Protein AF-B4FDX2-F1 (afdb_monomer)

Secondary structure (DSSP, 8-state):
-HHHHHHHHHT-S-EEEEEE---STTHHHHHHHHSPTTSEEEEESTT--HHHHHHHHTTSEEEEGGGGGGGTSTT-HHHHHHHHHTTT------HHHHHHHHHHHHHHSSSEEEE--

pLDDT: mean 84.73, std 12.05, range [51.97, 96.12]

Radius of gyration: 15.06 Å; Cα contacts (8 Å, |Δi|>4): 166; chains: 1; bounding box: 32×25×43 Å

Organism: Zea mays (NCBI:txid4577)

Sequence (117 aa):
MHIVDDILSRMQPDFDSVHIDAKGEDLRQRVEEVLGGGRQVYVAGVGVNRALLESLKEKCIVHYLDEFEDLWGTDSKWFLEMKRLNGGVPVEFDGYMRDVVDREVFLKGKKKVEVLR

Solvent-accessible surface area (backbone atoms only — not comparable to full-atom values): 6701 Å² total; per-residue (Å²): 110,73,57,50,59,52,52,46,62,73,56,44,99,68,27,29,16,32,39,41,71,57,94,60,80,75,54,55,62,60,49,57,75,71,50,64,72,75,37,35,33,40,49,22,60,75,78,77,50,66,73,57,53,55,59,46,49,76,45,26,49,70,43,44,73,76,83,48,36,75,49,51,33,90,86,10,72,50,28,52,49,46,11,57,75,49,80,66,45,80,60,80,79,42,73,66,56,47,52,52,48,32,52,54,52,33,72,69,22,76,51,70,44,77,45,73,121

Mean predicted aligned error: 5.56 Å

Foldseek 3Di:
DVLLVVVCVVQDLAAAEEEDPDDDDVVQVQCPVQDAFAGEYEYFYPDPD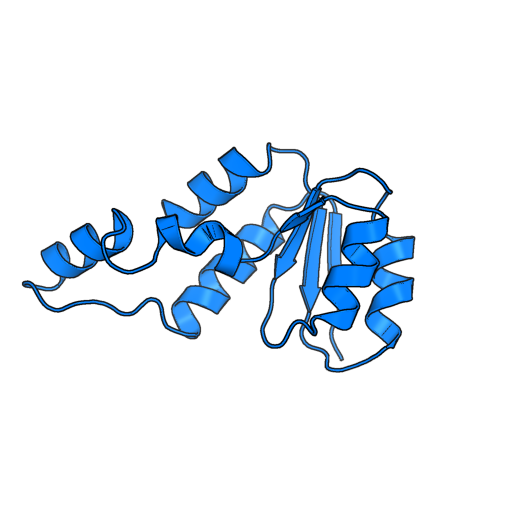PVSVVSVVVGYNYHYDVVSCLCAPPPRPNQVVVCVVVVNDTDHCDPVVRNVSRVSNQVSHPHHHYDDD

InterPro domains:
  IPR055503 Domain of unknown function DUF7075 [PF23272] (1-116)

Nearest PDB structures (foldseek):
  5mms-assembly4_E  TM=4.154E-01  e=2.444E+00  Homo sapiens
  4ofx-assembly1_A-2  TM=2.772E-01  e=1.994E+00  Coxiella burnetii RSA 493
  1p74-assembly1_B  TM=2.891E-01  e=4.206E+00  Haemophilus influenzae

Structure (mmCIF, N/CA/C/O backbone):
data_AF-B4FDX2-F1
#
_entry.id   AF-B4FDX2-F1
#
loop_
_atom_site.group_PDB
_atom_site.id
_atom_site.type_symbol
_atom_site.label_atom_id
_atom_site.label_alt_id
_atom_site.label_comp_id
_atom_site.label_asym_id
_atom_site.label_entity_id
_atom_site.label_seq_id
_atom_site.pdbx_PDB_ins_code
_atom_site.Cartn_x
_atom_site.Cartn_y
_atom_site.Cartn_z
_atom_site.occupancy
_atom_site.B_iso_or_equiv
_atom_site.auth_seq_id
_atom_site.auth_comp_id
_atom_site.auth_asym_id
_atom_site.auth_atom_id
_atom_site.pdbx_PDB_model_num
ATOM 1 N N . MET A 1 1 ? 5.557 9.473 -6.132 1.00 59.31 1 MET A N 1
ATOM 2 C CA . MET A 1 1 ? 5.689 8.136 -6.749 1.00 59.31 1 MET A CA 1
ATOM 3 C C . MET A 1 1 ? 4.280 7.690 -7.105 1.00 59.31 1 MET A C 1
ATOM 5 O O . MET A 1 1 ? 3.480 7.611 -6.187 1.00 59.31 1 MET A O 1
ATOM 9 N N . HIS A 1 2 ? 3.947 7.478 -8.389 1.00 86.62 2 HIS A N 1
ATOM 10 C CA . HIS A 1 2 ? 2.544 7.274 -8.815 1.00 86.62 2 HIS A CA 1
ATOM 11 C C . HIS A 1 2 ? 1.826 6.154 -8.047 1.00 86.62 2 HIS A C 1
ATOM 13 O O . HIS A 1 2 ? 0.661 6.308 -7.713 1.00 86.62 2 HIS A O 1
ATOM 19 N N . ILE A 1 3 ? 2.551 5.094 -7.677 1.00 94.19 3 ILE A N 1
ATOM 20 C CA . ILE A 1 3 ? 1.999 3.956 -6.935 1.00 94.19 3 ILE A CA 1
ATOM 21 C C . ILE A 1 3 ? 1.383 4.388 -5.596 1.00 94.19 3 ILE A C 1
ATOM 23 O O . ILE A 1 3 ? 0.264 3.996 -5.295 1.00 94.19 3 ILE A O 1
ATOM 27 N N . VAL A 1 4 ? 2.073 5.216 -4.802 1.00 94.31 4 VAL A N 1
ATOM 28 C CA . VAL A 1 4 ? 1.563 5.642 -3.485 1.00 94.31 4 VAL A CA 1
ATOM 29 C C . VAL A 1 4 ? 0.299 6.470 -3.650 1.00 94.31 4 VAL A C 1
ATOM 31 O O . VAL A 1 4 ? -0.702 6.173 -3.012 1.00 94.31 4 VAL A O 1
ATOM 34 N N . ASP A 1 5 ? 0.309 7.464 -4.536 1.00 93.56 5 ASP A N 1
ATOM 35 C CA . ASP A 1 5 ? -0.862 8.316 -4.760 1.00 93.56 5 ASP A CA 1
ATOM 36 C C . ASP A 1 5 ? -2.068 7.500 -5.267 1.00 93.56 5 ASP A C 1
ATOM 38 O O . ASP A 1 5 ? -3.196 7.710 -4.812 1.00 93.56 5 ASP A O 1
ATOM 42 N N . ASP A 1 6 ? -1.828 6.513 -6.135 1.00 95.00 6 ASP A N 1
ATOM 43 C CA . ASP A 1 6 ? -2.857 5.605 -6.642 1.00 95.00 6 ASP A CA 1
ATOM 44 C C . ASP A 1 6 ? -3.414 4.694 -5.529 1.00 95.00 6 ASP A C 1
ATOM 46 O O . ASP A 1 6 ? -4.635 4.555 -5.418 1.00 95.00 6 ASP A O 1
ATOM 50 N N . ILE A 1 7 ? -2.566 4.146 -4.646 1.00 95.00 7 ILE A N 1
ATOM 51 C CA . ILE A 1 7 ? -2.991 3.390 -3.450 1.00 95.00 7 ILE A CA 1
ATOM 52 C C . ILE A 1 7 ? -3.874 4.264 -2.546 1.00 95.00 7 ILE A C 1
ATOM 54 O O . ILE A 1 7 ? -4.977 3.862 -2.166 1.00 95.00 7 ILE A O 1
ATOM 58 N N . LEU A 1 8 ? -3.432 5.488 -2.239 1.00 93.44 8 LEU A N 1
ATOM 59 C CA . LEU A 1 8 ? -4.178 6.426 -1.391 1.00 93.44 8 LEU A CA 1
ATOM 60 C C . LEU A 1 8 ? -5.536 6.794 -2.001 1.00 93.44 8 LEU A C 1
ATOM 62 O O . LEU A 1 8 ? -6.524 6.925 -1.278 1.00 93.44 8 LEU A O 1
ATOM 66 N N . SER A 1 9 ? -5.607 6.940 -3.327 1.00 93.12 9 SER A N 1
ATOM 67 C CA . SER A 1 9 ? -6.862 7.241 -4.022 1.00 93.12 9 SER A CA 1
ATOM 68 C C . SER A 1 9 ? -7.896 6.116 -3.882 1.00 93.12 9 SER A C 1
ATOM 70 O O . SER A 1 9 ? -9.089 6.395 -3.745 1.00 93.12 9 SER A O 1
ATOM 72 N N . ARG A 1 10 ? -7.444 4.853 -3.850 1.00 92.50 10 ARG A N 1
ATOM 73 C CA . ARG A 1 10 ? -8.303 3.663 -3.736 1.00 92.50 10 ARG A CA 1
ATOM 74 C C . ARG A 1 10 ? -8.826 3.444 -2.322 1.00 92.50 10 ARG A C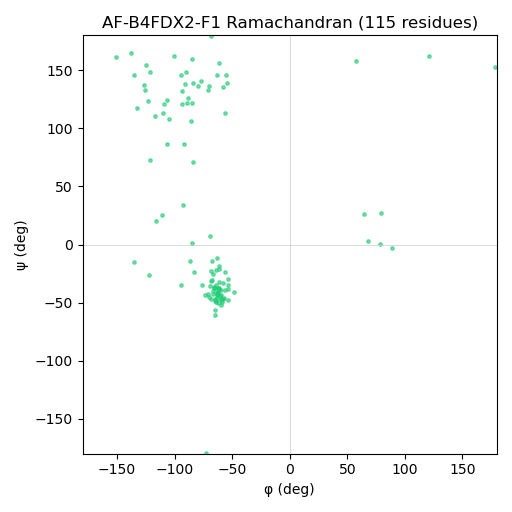 1
ATOM 76 O O . ARG A 1 10 ? -9.969 3.029 -2.171 1.00 92.50 10 A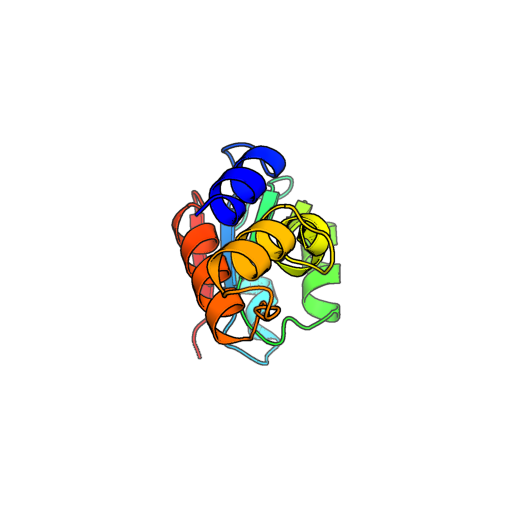RG A O 1
ATOM 83 N N . MET A 1 11 ? -8.028 3.770 -1.307 1.00 89.50 11 MET A N 1
ATOM 84 C CA . MET A 1 11 ? -8.426 3.639 0.100 1.00 89.50 11 MET A CA 1
ATOM 85 C C . MET A 1 11 ? -9.206 4.848 0.632 1.00 89.50 11 MET A C 1
ATOM 87 O O . MET A 1 11 ? -9.560 4.879 1.805 1.00 89.50 11 MET A O 1
ATOM 91 N N . GLN A 1 12 ? -9.480 5.865 -0.197 1.00 77.88 12 GLN A N 1
ATOM 92 C CA . GLN A 1 12 ? -10.013 7.164 0.239 1.00 77.88 12 GLN A CA 1
ATOM 93 C C . GLN A 1 12 ? -9.089 7.851 1.287 1.00 77.88 12 GLN A C 1
ATOM 95 O O . GLN A 1 12 ? -8.288 7.215 1.967 1.00 77.88 12 GLN A O 1
ATOM 100 N N . PRO A 1 13 ? -9.141 9.179 1.486 1.00 70.50 13 PRO A N 1
ATOM 101 C CA . PRO A 1 13 ? -8.203 9.866 2.391 1.00 70.50 13 PRO A CA 1
ATOM 102 C C . PRO A 1 13 ? -8.402 9.560 3.894 1.00 70.50 13 PRO A C 1
ATOM 104 O O . PRO A 1 13 ? -7.782 10.205 4.743 1.00 70.50 13 PRO A O 1
ATOM 107 N N . ASP A 1 14 ? -9.278 8.618 4.257 1.00 84.38 14 ASP A N 1
ATOM 108 C CA . ASP A 1 14 ? -9.592 8.258 5.641 1.00 84.38 14 ASP A CA 1
ATOM 109 C C . ASP A 1 14 ? -9.305 6.783 5.936 1.00 84.38 14 ASP A C 1
ATOM 111 O O . ASP A 1 14 ? -10.213 5.969 6.108 1.00 84.38 14 ASP A O 1
ATOM 115 N N . PHE A 1 15 ? -8.016 6.462 6.022 1.00 92.00 15 PHE A N 1
ATOM 116 C CA . PHE A 1 15 ? -7.529 5.161 6.461 1.00 92.00 15 PHE A CA 1
ATOM 117 C C . PHE A 1 15 ? -6.558 5.315 7.636 1.00 92.00 15 PHE A C 1
ATOM 119 O O . PHE A 1 15 ? -5.918 6.357 7.821 1.00 92.00 15 PHE A O 1
ATOM 126 N N . ASP A 1 16 ? -6.465 4.267 8.442 1.00 91.44 16 ASP A N 1
ATOM 127 C CA . ASP A 1 16 ? -5.422 4.096 9.447 1.00 91.44 16 ASP A CA 1
ATOM 128 C C . ASP A 1 16 ? -4.350 3.144 8.914 1.00 91.44 16 ASP A C 1
ATOM 130 O O . ASP A 1 16 ? -4.576 2.414 7.952 1.00 91.44 16 ASP A O 1
ATOM 134 N N . SER A 1 17 ? -3.170 3.139 9.517 1.00 91.00 17 SER A N 1
ATOM 135 C CA . SER A 1 17 ? -2.066 2.309 9.058 1.00 91.00 17 SER A CA 1
ATOM 136 C C . SER A 1 17 ? -1.350 1.601 10.200 1.00 91.00 17 SER A C 1
ATOM 138 O O . SER A 1 17 ? -1.205 2.118 11.313 1.00 91.00 17 SER A O 1
ATOM 140 N N . VAL A 1 18 ? -0.887 0.393 9.902 1.00 88.69 18 VAL A N 1
ATOM 141 C CA . VAL A 1 18 ? -0.102 -0.453 10.796 1.00 88.69 18 VAL A CA 1
ATOM 142 C C . VAL A 1 18 ? 1.177 -0.830 10.079 1.00 88.69 18 VAL A C 1
ATOM 144 O O . VAL A 1 18 ? 1.124 -1.239 8.927 1.00 88.69 18 VAL A O 1
ATOM 147 N N . HIS A 1 19 ? 2.311 -0.712 10.758 1.00 88.12 19 HIS A N 1
ATOM 148 C CA . HIS A 1 19 ? 3.574 -1.266 10.294 1.00 88.12 19 HIS A CA 1
ATOM 149 C C . HIS A 1 19 ? 3.950 -2.455 11.176 1.00 88.12 19 HIS A C 1
ATOM 151 O O . HIS A 1 19 ? 4.071 -2.309 12.398 1.00 88.12 19 HIS A O 1
ATOM 157 N N . ILE A 1 20 ? 4.106 -3.625 10.561 1.00 79.50 20 ILE A N 1
ATOM 158 C CA . ILE A 1 20 ? 4.382 -4.889 11.240 1.00 79.50 20 ILE A CA 1
ATOM 159 C C . ILE A 1 20 ? 5.808 -5.322 10.923 1.00 79.50 20 ILE A C 1
ATOM 161 O O . ILE A 1 20 ? 6.110 -5.706 9.799 1.00 79.50 20 ILE A O 1
ATOM 165 N N . ASP A 1 21 ? 6.656 -5.325 11.949 1.00 71.06 21 ASP A N 1
ATOM 166 C CA . ASP A 1 21 ? 8.023 -5.866 11.889 1.00 71.06 21 ASP A CA 1
ATOM 167 C C . ASP A 1 21 ? 8.195 -7.072 12.843 1.00 71.06 21 ASP A C 1
ATOM 169 O O . ASP A 1 21 ? 9.289 -7.437 13.274 1.00 71.06 21 ASP A O 1
ATOM 173 N N . ALA A 1 22 ? 7.084 -7.704 13.247 1.00 58.03 22 ALA A N 1
ATOM 174 C CA . ALA A 1 22 ? 7.075 -8.735 14.281 1.00 58.03 22 ALA A CA 1
ATOM 175 C C . ALA A 1 22 ? 6.403 -10.040 13.824 1.00 58.03 22 ALA A C 1
ATOM 177 O O . ALA A 1 22 ? 5.320 -10.053 13.246 1.00 58.03 22 ALA A O 1
ATOM 178 N N . LYS A 1 23 ? 7.022 -11.173 14.174 1.00 54.31 23 LYS A N 1
ATOM 179 C CA . LYS A 1 23 ? 6.417 -12.512 14.115 1.00 54.31 23 LYS A CA 1
ATOM 180 C C . LYS A 1 23 ? 5.773 -12.823 15.478 1.00 54.31 23 LYS A C 1
ATOM 182 O O . LYS A 1 23 ? 6.456 -13.407 16.314 1.00 54.31 23 LYS A O 1
ATOM 187 N N . GLY A 1 24 ? 4.524 -12.440 15.767 1.00 51.97 24 GLY A N 1
ATOM 188 C CA . GLY A 1 24 ? 3.936 -12.831 17.065 1.00 51.97 24 GLY A CA 1
ATOM 189 C C . GLY A 1 24 ? 2.523 -12.351 17.411 1.00 51.97 24 GLY A C 1
ATOM 190 O O . GLY A 1 24 ? 2.078 -11.305 16.960 1.00 51.97 24 GLY A O 1
ATOM 191 N N . GLU A 1 25 ? 1.838 -13.139 18.248 1.00 54.41 25 GLU A N 1
ATOM 192 C CA . GLU A 1 25 ? 0.436 -13.001 18.693 1.00 54.41 25 GLU A CA 1
ATOM 193 C C . GLU A 1 25 ? 0.062 -11.665 19.364 1.00 54.41 25 GLU A C 1
ATOM 195 O O . GLU A 1 25 ? -1.105 -11.276 19.281 1.00 54.41 25 GLU A O 1
ATOM 200 N N . ASP A 1 26 ? 1.023 -10.929 19.935 1.00 56.66 26 ASP A N 1
ATOM 201 C CA . ASP A 1 26 ? 0.811 -9.617 20.589 1.00 56.66 26 ASP A CA 1
ATOM 202 C C . ASP A 1 26 ? 0.309 -8.511 19.637 1.00 56.66 26 ASP A C 1
ATOM 204 O O . ASP A 1 26 ? -0.134 -7.443 20.066 1.00 56.66 26 ASP A O 1
ATOM 208 N N . LEU A 1 27 ? 0.344 -8.764 18.326 1.00 62.03 27 LEU A N 1
ATOM 209 C CA . LEU A 1 27 ? -0.121 -7.847 17.286 1.00 62.03 27 LEU A CA 1
ATOM 210 C C . LEU A 1 27 ? -1.633 -7.597 17.338 1.00 62.03 27 LEU A C 1
ATOM 212 O O . LEU A 1 27 ? -2.073 -6.482 17.066 1.00 62.03 27 LEU A O 1
ATOM 216 N N . ARG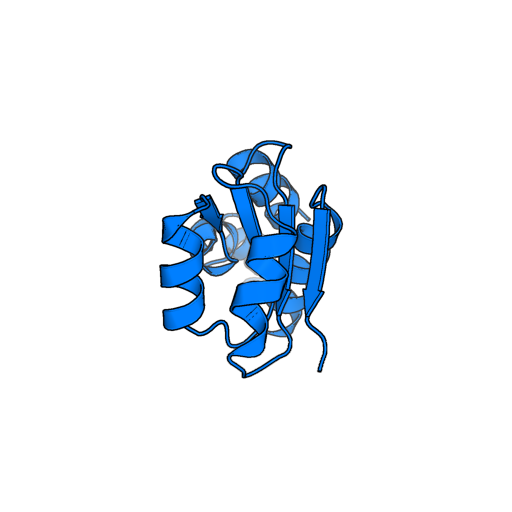 A 1 28 ? -2.437 -8.616 17.676 1.00 64.69 28 ARG A N 1
ATOM 217 C CA . ARG A 1 28 ? -3.904 -8.530 17.563 1.00 64.69 28 ARG A CA 1
ATOM 218 C C . ARG A 1 28 ? -4.491 -7.486 18.502 1.00 64.69 28 ARG A C 1
ATOM 220 O O . ARG A 1 28 ? -5.141 -6.556 18.041 1.00 64.69 28 ARG A O 1
ATOM 227 N N . GLN A 1 29 ? -4.219 -7.603 19.799 1.00 66.06 29 GLN A N 1
ATOM 228 C CA . GLN A 1 29 ? -4.827 -6.729 20.801 1.00 66.06 29 GLN A CA 1
ATOM 229 C C . GLN A 1 29 ? -4.441 -5.259 20.584 1.00 66.06 29 GLN A C 1
ATOM 231 O O . GLN A 1 29 ? -5.297 -4.380 20.619 1.00 66.06 29 GLN A O 1
ATOM 236 N N . ARG A 1 30 ? -3.169 -4.987 20.273 1.00 67.88 30 ARG A N 1
ATOM 237 C CA . ARG A 1 30 ? -2.671 -3.617 20.090 1.00 67.88 30 ARG A CA 1
ATOM 238 C C . ARG A 1 30 ? -3.226 -2.945 18.836 1.00 67.88 30 ARG A C 1
ATOM 240 O O . ARG A 1 30 ? -3.481 -1.744 18.845 1.00 67.88 30 ARG A O 1
ATOM 247 N N . VAL A 1 31 ? -3.421 -3.707 17.760 1.00 69.25 31 VAL A N 1
ATOM 248 C CA . VAL A 1 31 ? -4.059 -3.191 16.545 1.00 69.25 31 VAL A CA 1
ATOM 249 C C . VAL A 1 31 ? -5.554 -2.958 16.787 1.00 69.25 31 VAL A C 1
ATOM 251 O O . VAL A 1 31 ? -6.069 -1.906 16.419 1.00 69.25 31 VAL A O 1
ATOM 254 N N . GLU A 1 32 ? -6.238 -3.874 17.472 1.00 68.62 32 GLU A N 1
ATOM 255 C CA . GLU A 1 32 ? -7.664 -3.743 17.797 1.00 68.62 32 GLU A CA 1
ATOM 256 C C . GLU A 1 32 ? -7.984 -2.588 18.754 1.00 68.62 32 GLU A C 1
ATOM 258 O O . GLU A 1 32 ? -9.001 -1.920 18.588 1.00 68.62 32 GLU A O 1
ATOM 263 N N . GLU A 1 33 ? -7.132 -2.322 19.745 1.00 67.62 33 GLU A N 1
ATOM 264 C CA . GLU A 1 33 ? -7.328 -1.218 20.693 1.00 67.62 33 GLU A CA 1
ATOM 265 C C . GLU A 1 33 ? -7.177 0.158 20.028 1.00 67.62 33 GLU A C 1
ATOM 267 O O . GLU A 1 33 ? -7.817 1.132 20.434 1.00 67.62 33 GLU A O 1
ATOM 272 N N . VAL A 1 34 ? -6.329 0.261 18.999 1.00 68.38 34 VAL A N 1
ATOM 273 C CA . VAL A 1 34 ? -6.000 1.548 18.370 1.00 68.38 34 VAL A CA 1
ATOM 274 C C . VAL A 1 34 ? -6.883 1.840 17.156 1.00 68.38 34 VAL A C 1
ATOM 276 O O . VAL A 1 34 ? -7.246 3.005 16.913 1.00 68.38 34 VAL A O 1
ATOM 279 N N . LEU A 1 35 ? -7.249 0.803 16.401 1.00 72.50 35 LEU A N 1
ATOM 280 C CA . LEU A 1 35 ? -8.017 0.926 15.170 1.00 72.50 35 LEU A CA 1
ATOM 281 C C . LEU A 1 35 ? -9.512 0.777 15.446 1.00 72.50 35 LEU A C 1
ATOM 283 O O . LEU A 1 35 ? -9.987 -0.231 15.955 1.00 72.50 35 LEU A O 1
ATOM 287 N N . GLY A 1 36 ? -10.274 1.815 15.101 1.00 65.94 36 GLY A N 1
ATOM 288 C CA . GLY A 1 36 ? -11.728 1.774 15.234 1.00 65.94 36 GLY A CA 1
ATOM 289 C C . GLY A 1 36 ? -12.334 0.811 14.212 1.00 65.94 36 GLY A C 1
ATOM 290 O O . GLY A 1 36 ? -11.949 0.840 13.043 1.00 65.94 36 GLY A O 1
ATOM 291 N N . GLY A 1 37 ? -13.299 -0.007 14.638 1.00 70.81 37 GLY A N 1
ATOM 292 C CA . GLY A 1 37 ? -14.034 -0.899 13.738 1.00 70.81 37 GLY A CA 1
ATOM 293 C C . GLY A 1 37 ? -14.686 -0.149 12.567 1.00 70.81 37 GLY A C 1
ATOM 294 O O . GLY A 1 37 ? -15.102 1.003 12.704 1.00 70.81 37 GLY A O 1
ATOM 295 N N . GLY A 1 38 ? -14.749 -0.797 11.404 1.00 74.56 38 GLY A N 1
ATOM 296 C CA . GLY A 1 38 ? -15.338 -0.266 10.170 1.00 74.56 38 GLY A CA 1
ATOM 297 C C . GLY A 1 38 ? -14.464 0.720 9.384 1.00 74.56 38 GLY A C 1
ATOM 298 O O . GLY A 1 38 ? -14.900 1.205 8.343 1.00 74.56 38 GLY A O 1
ATOM 299 N N . ARG A 1 39 ? -13.245 1.029 9.846 1.00 85.50 39 ARG A N 1
ATOM 300 C CA . ARG A 1 39 ? -12.289 1.880 9.112 1.00 85.50 39 ARG A CA 1
ATOM 301 C C . ARG A 1 39 ? -11.475 1.067 8.104 1.00 85.50 39 ARG A C 1
ATOM 303 O O . ARG A 1 39 ? -11.355 -0.151 8.221 1.00 85.50 39 ARG A O 1
ATOM 310 N N . GLN A 1 40 ? -10.913 1.760 7.119 1.00 91.19 40 GLN A N 1
ATOM 311 C CA . GLN A 1 40 ? -9.915 1.196 6.211 1.00 91.19 40 GLN A CA 1
ATOM 312 C C . GLN A 1 40 ? -8.553 1.184 6.902 1.00 91.19 40 GLN A C 1
ATOM 314 O O . GLN A 1 40 ? -8.194 2.152 7.577 1.00 91.19 40 GLN A O 1
ATOM 319 N N . VAL A 1 41 ? -7.817 0.086 6.763 1.00 91.00 41 VAL A N 1
ATOM 320 C CA . VAL A 1 41 ? -6.542 -0.142 7.443 1.00 91.00 41 VAL A CA 1
ATOM 321 C C . VAL A 1 41 ? -5.518 -0.638 6.443 1.00 91.00 41 VAL A C 1
ATOM 323 O O . VAL A 1 41 ? -5.677 -1.725 5.902 1.00 91.00 41 VAL A O 1
ATOM 326 N N . TYR A 1 42 ? -4.446 0.123 6.243 1.00 92.56 42 TYR A N 1
ATOM 327 C CA . TYR A 1 42 ? -3.295 -0.340 5.477 1.00 92.56 42 TYR A CA 1
ATOM 328 C C . TYR A 1 42 ? -2.298 -1.059 6.386 1.00 92.56 42 TYR A C 1
ATOM 330 O O . TYR A 1 42 ? -1.844 -0.496 7.383 1.00 92.56 42 TYR A O 1
ATOM 338 N N . VAL A 1 43 ? -1.936 -2.286 6.034 1.00 90.31 43 VAL A N 1
ATOM 339 C CA . VAL A 1 43 ? -0.935 -3.092 6.728 1.00 90.31 43 VAL A CA 1
ATOM 340 C C . VAL A 1 43 ? 0.341 -3.099 5.894 1.00 90.31 43 VAL A C 1
ATOM 342 O O . VAL A 1 43 ? 0.401 -3.722 4.839 1.00 90.31 43 VAL A O 1
ATOM 345 N N . ALA A 1 44 ? 1.346 -2.391 6.397 1.00 90.31 44 ALA A N 1
ATOM 346 C CA . ALA A 1 44 ? 2.694 -2.315 5.860 1.00 90.31 44 ALA A CA 1
ATOM 347 C C . ALA A 1 44 ? 3.610 -3.331 6.556 1.00 90.31 44 ALA A C 1
ATOM 349 O O . ALA A 1 44 ? 3.496 -3.539 7.770 1.00 90.31 44 ALA A O 1
ATOM 350 N N . GLY A 1 45 ? 4.562 -3.893 5.818 1.00 81.62 45 GLY A N 1
ATOM 351 C CA . GLY A 1 45 ? 5.643 -4.707 6.364 1.00 81.62 45 GLY A CA 1
ATOM 352 C C . GLY A 1 45 ? 5.698 -6.131 5.815 1.00 81.62 45 GLY A C 1
ATOM 353 O O . GLY A 1 45 ? 4.750 -6.678 5.250 1.00 81.62 45 GLY A O 1
ATOM 354 N N . VAL A 1 46 ? 6.855 -6.755 6.012 1.00 67.56 46 VAL A N 1
ATOM 355 C CA . VAL A 1 46 ? 7.170 -8.095 5.513 1.00 67.56 46 VAL A CA 1
ATOM 356 C C . VAL A 1 46 ? 6.656 -9.178 6.462 1.00 67.56 46 VAL A C 1
ATOM 358 O O . VAL A 1 46 ? 6.813 -9.106 7.678 1.00 67.56 46 VAL A O 1
ATOM 361 N N . GLY A 1 47 ? 6.096 -10.255 5.904 1.00 60.59 47 GLY A N 1
ATOM 362 C CA . GLY A 1 47 ? 5.733 -11.438 6.691 1.00 60.59 47 GLY A CA 1
ATOM 363 C C . GLY A 1 47 ? 4.420 -11.318 7.466 1.00 60.59 47 GLY A C 1
ATOM 364 O O . GLY A 1 47 ? 4.248 -12.004 8.478 1.00 60.59 47 GLY A O 1
ATOM 365 N N . VAL A 1 48 ? 3.484 -10.493 6.985 1.00 64.94 48 VAL A N 1
ATOM 366 C CA . VAL A 1 48 ? 2.124 -10.443 7.524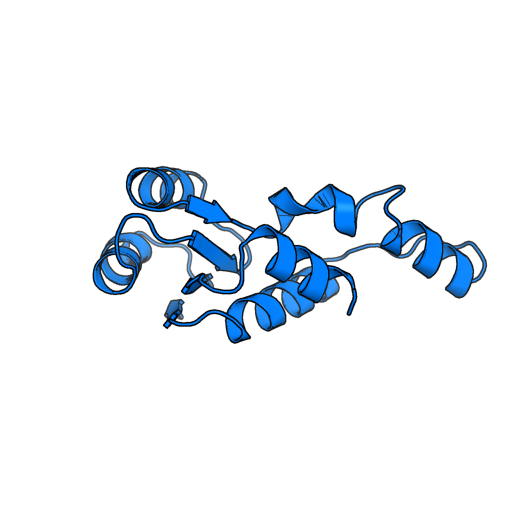 1.00 64.94 48 VAL A CA 1
ATOM 367 C C . VAL A 1 48 ? 1.505 -11.843 7.467 1.00 64.94 48 VAL A C 1
ATOM 369 O O . VAL A 1 48 ? 1.273 -12.414 6.402 1.00 64.94 48 VAL A O 1
ATOM 372 N N . ASN A 1 49 ? 1.260 -12.433 8.636 1.00 71.12 49 ASN A N 1
ATOM 373 C CA . ASN A 1 49 ? 0.669 -13.761 8.718 1.00 71.12 49 ASN A CA 1
ATOM 374 C C . ASN A 1 49 ? -0.806 -13.692 8.298 1.00 71.12 49 ASN A C 1
ATOM 376 O O . ASN A 1 49 ? -1.563 -12.864 8.806 1.00 71.12 49 ASN A O 1
ATOM 380 N N . ARG A 1 50 ? -1.236 -14.620 7.438 1.00 75.94 50 ARG A N 1
ATOM 381 C CA . ARG A 1 50 ? -2.634 -14.773 7.023 1.00 75.94 50 ARG A CA 1
ATOM 382 C C . ARG A 1 50 ? -3.601 -14.792 8.209 1.00 75.94 50 ARG A C 1
ATOM 384 O O . ARG A 1 50 ? -4.627 -14.135 8.151 1.00 75.94 50 ARG A O 1
ATOM 391 N N . ALA A 1 51 ? -3.252 -15.461 9.309 1.00 77.94 51 ALA A N 1
ATOM 392 C CA . ALA A 1 51 ? -4.097 -15.509 10.504 1.00 77.94 51 ALA A CA 1
ATOM 393 C C . ALA A 1 51 ? -4.341 -14.126 11.139 1.00 77.94 51 ALA A C 1
ATOM 395 O O . ALA A 1 51 ? -5.408 -13.896 11.700 1.00 77.94 51 ALA A O 1
ATOM 396 N N . LEU A 1 52 ? -3.371 -13.209 11.052 1.00 75.19 52 LEU A N 1
ATOM 397 C CA . LEU A 1 52 ? -3.539 -11.832 11.511 1.00 75.19 52 LEU A CA 1
ATOM 398 C C . LEU A 1 52 ? -4.433 -11.042 10.550 1.00 75.19 52 LEU A C 1
ATOM 400 O O . LEU A 1 52 ? -5.328 -10.340 11.010 1.00 75.19 52 LEU A O 1
ATOM 404 N N . LEU A 1 53 ? -4.231 -11.194 9.236 1.00 80.19 53 LEU A N 1
ATOM 405 C CA . LEU A 1 53 ? -5.073 -10.543 8.225 1.00 80.19 53 LEU A CA 1
ATOM 406 C C . LEU A 1 53 ? -6.538 -10.958 8.356 1.00 80.19 53 LEU A C 1
ATOM 408 O O . LEU A 1 53 ? -7.398 -10.086 8.356 1.00 80.19 53 LEU A O 1
ATOM 412 N N . GLU A 1 54 ? -6.823 -12.255 8.499 1.00 82.81 54 GLU A N 1
ATOM 413 C CA . GLU A 1 54 ? -8.201 -12.740 8.652 1.00 82.81 54 GLU A CA 1
ATOM 414 C C . GLU A 1 54 ? -8.866 -12.142 9.901 1.00 82.81 54 GLU A C 1
ATOM 416 O O . GLU A 1 54 ? -9.976 -11.630 9.806 1.00 82.81 54 GLU A O 1
ATOM 421 N N . SER A 1 55 ? -8.172 -12.097 11.046 1.00 79.56 55 SER A N 1
ATOM 422 C CA . SER A 1 55 ? -8.725 -11.475 12.259 1.00 79.56 55 SER A CA 1
ATOM 423 C C . SER A 1 55 ? -8.962 -9.971 12.116 1.00 79.56 55 SER A C 1
ATOM 425 O O . SER A 1 55 ? -9.955 -9.459 12.622 1.00 79.56 55 SER A O 1
ATOM 427 N N . LEU A 1 56 ? -8.081 -9.243 11.425 1.00 80.69 56 LEU A N 1
ATOM 428 C CA . LEU A 1 56 ? -8.301 -7.818 11.170 1.00 80.69 56 LEU A CA 1
ATOM 429 C C . LEU A 1 56 ? -9.505 -7.604 10.240 1.00 80.69 56 LEU A C 1
ATOM 431 O O . LEU A 1 56 ? -10.343 -6.742 10.509 1.00 80.69 56 LEU A O 1
ATOM 435 N N . LYS A 1 57 ? -9.656 -8.449 9.213 1.00 86.31 57 LYS A N 1
ATOM 436 C CA . LYS A 1 57 ? -10.784 -8.409 8.269 1.00 86.31 57 LYS A CA 1
ATOM 437 C C . LYS A 1 57 ? -12.151 -8.631 8.929 1.00 86.31 57 LYS A C 1
ATOM 439 O O . LYS A 1 57 ? -13.156 -8.201 8.373 1.00 86.31 57 LYS A O 1
ATOM 444 N N . GLU A 1 58 ? -12.214 -9.237 10.118 1.00 84.94 58 GLU A N 1
ATOM 445 C CA . GLU A 1 58 ? -13.463 -9.359 10.890 1.00 84.94 58 GLU A CA 1
ATOM 446 C C . GLU A 1 58 ? -14.000 -8.004 11.385 1.00 84.94 58 GLU A C 1
ATOM 448 O O . GLU A 1 58 ? -15.199 -7.869 11.635 1.00 84.94 58 GLU A O 1
ATOM 453 N N . LYS A 1 59 ? -13.131 -6.995 11.546 1.00 82.56 59 LYS A N 1
ATOM 454 C CA . LYS A 1 59 ? -13.474 -5.707 12.176 1.00 82.56 59 LYS A CA 1
ATOM 455 C C . LYS A 1 59 ? -13.224 -4.498 11.282 1.00 82.56 59 LYS A C 1
ATOM 457 O O . LYS A 1 59 ? -13.868 -3.466 11.482 1.00 82.56 59 LYS A O 1
ATOM 462 N N . CYS A 1 60 ? -12.296 -4.581 10.335 1.00 85.81 60 CYS A N 1
ATOM 463 C CA . CYS A 1 60 ? -11.915 -3.475 9.463 1.00 85.81 60 CYS A CA 1
ATOM 464 C C . CYS A 1 60 ? -11.733 -3.919 8.008 1.00 85.81 60 CYS A C 1
ATOM 466 O O . CYS A 1 60 ? -11.635 -5.104 7.697 1.00 85.81 60 CYS A O 1
ATOM 468 N N . ILE A 1 61 ? -11.698 -2.942 7.101 1.00 89.12 61 ILE A N 1
ATOM 469 C CA . ILE A 1 61 ? -11.373 -3.183 5.694 1.00 89.12 61 ILE A CA 1
ATOM 470 C C . ILE A 1 61 ? -9.850 -3.140 5.589 1.00 89.12 61 ILE A C 1
ATOM 472 O O . ILE A 1 61 ? -9.249 -2.077 5.726 1.00 89.12 61 ILE A O 1
ATOM 476 N N . VAL A 1 62 ? -9.230 -4.303 5.421 1.00 89.25 62 VAL A N 1
ATOM 477 C CA . VAL A 1 62 ? -7.771 -4.447 5.439 1.00 89.25 62 VAL A CA 1
ATOM 478 C C . VAL A 1 62 ? -7.214 -4.361 4.029 1.00 89.25 62 VAL A C 1
ATOM 480 O O . VAL A 1 62 ? -7.685 -5.081 3.155 1.00 89.25 62 VAL A O 1
ATOM 483 N N . HIS A 1 63 ? -6.173 -3.549 3.872 1.00 91.75 63 HIS A N 1
ATOM 484 C CA . HIS A 1 63 ? -5.381 -3.397 2.664 1.00 91.75 63 HIS A CA 1
ATOM 485 C C . HIS A 1 63 ? -3.912 -3.715 2.910 1.00 91.75 63 HIS A C 1
ATOM 487 O O . HIS A 1 63 ? -3.397 -3.477 4.000 1.00 91.75 63 HIS A O 1
ATOM 493 N N . TYR A 1 64 ? -3.230 -4.238 1.898 1.00 91.69 64 TYR A N 1
ATOM 494 C CA . TYR A 1 64 ? -1.790 -4.505 1.916 1.00 91.69 64 TYR A CA 1
ATOM 495 C C . TYR A 1 64 ? -1.232 -4.394 0.495 1.00 91.69 64 TYR A C 1
ATOM 497 O O . TYR A 1 64 ? -1.987 -4.446 -0.475 1.00 91.69 64 TYR A O 1
ATOM 505 N N . LEU A 1 65 ? 0.084 -4.220 0.364 1.00 93.38 65 LEU A N 1
ATOM 506 C CA . LEU A 1 65 ? 0.733 -3.860 -0.902 1.00 93.38 65 LEU A CA 1
ATOM 507 C C . LEU A 1 65 ? 0.396 -4.785 -2.082 1.00 93.38 65 LEU A C 1
ATOM 509 O O . LEU A 1 65 ? 0.221 -4.318 -3.209 1.00 93.38 65 LEU A O 1
ATOM 513 N N . ASP A 1 66 ? 0.281 -6.087 -1.820 1.00 91.56 66 ASP A N 1
ATOM 514 C CA . ASP A 1 66 ? 0.019 -7.094 -2.852 1.00 91.56 66 ASP A CA 1
ATOM 515 C C 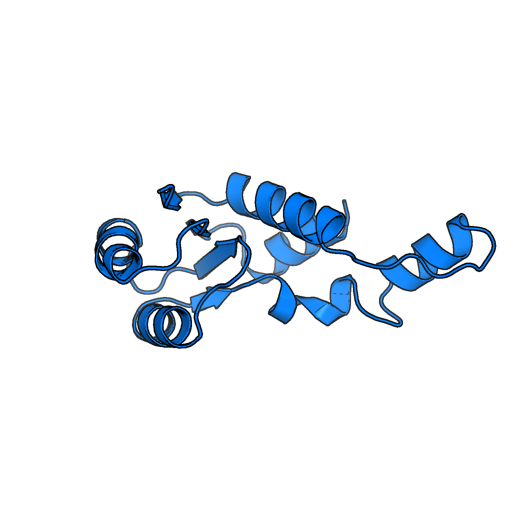. ASP A 1 66 ? -1.392 -6.981 -3.452 1.00 91.56 66 ASP A C 1
ATOM 517 O O . ASP A 1 66 ? -1.598 -7.389 -4.590 1.00 91.56 66 ASP A O 1
ATOM 521 N N . GLU A 1 67 ? -2.359 -6.373 -2.753 1.00 91.81 67 GLU A N 1
ATOM 522 C CA . GLU A 1 67 ? -3.687 -6.096 -3.332 1.00 91.81 67 GLU A CA 1
ATOM 523 C C . GLU A 1 67 ? -3.638 -5.049 -4.455 1.00 91.81 67 GLU A C 1
ATOM 525 O O . GLU A 1 67 ? -4.598 -4.901 -5.210 1.00 91.81 67 GLU A O 1
ATOM 530 N N . PHE A 1 68 ? -2.519 -4.333 -4.574 1.00 94.50 68 PHE A N 1
ATOM 531 C CA . PHE A 1 68 ? -2.278 -3.304 -5.580 1.00 94.50 68 PHE A CA 1
ATOM 532 C C . PHE A 1 68 ? -1.225 -3.733 -6.605 1.00 94.50 68 PHE A C 1
ATOM 534 O O . PHE A 1 68 ? -0.561 -2.882 -7.201 1.00 94.50 68 PHE A O 1
ATOM 541 N N . GLU A 1 69 ? -1.047 -5.042 -6.812 1.00 94.94 69 GLU A N 1
ATOM 542 C CA . GLU A 1 69 ? -0.110 -5.579 -7.805 1.00 94.94 69 GLU A CA 1
ATOM 543 C C . GLU A 1 69 ? -0.347 -5.009 -9.207 1.00 94.94 69 GLU A C 1
ATOM 545 O O . GLU A 1 69 ? 0.602 -4.804 -9.950 1.00 94.94 69 GLU A O 1
ATOM 550 N N . ASP A 1 70 ? -1.569 -4.630 -9.571 1.00 95.94 70 ASP A N 1
ATOM 551 C CA . ASP A 1 70 ? -1.840 -3.990 -10.861 1.00 95.94 70 ASP A CA 1
ATOM 552 C C . ASP A 1 70 ? -1.115 -2.637 -11.057 1.00 95.94 70 ASP A C 1
ATOM 554 O O . ASP A 1 70 ? -0.937 -2.185 -12.192 1.00 95.94 70 ASP A O 1
ATOM 558 N N . LEU A 1 71 ? -0.652 -1.997 -9.975 1.00 95.94 71 LEU A N 1
ATOM 559 C CA . LEU A 1 71 ? 0.102 -0.741 -10.020 1.00 95.94 71 LEU A CA 1
ATOM 560 C C . LEU A 1 71 ? 1.601 -0.923 -10.282 1.00 95.94 71 LEU A C 1
ATOM 562 O O . LEU A 1 71 ? 2.240 0.020 -10.753 1.00 95.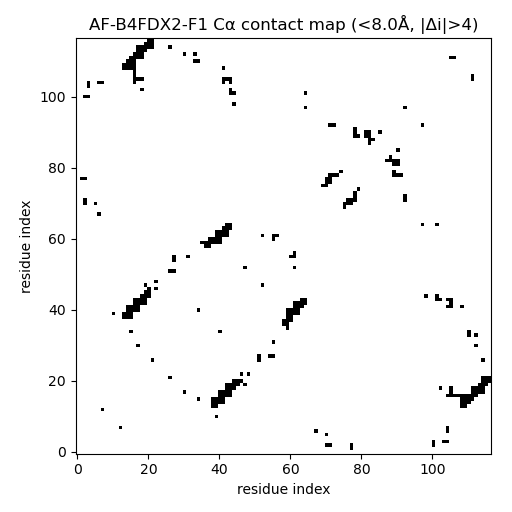94 71 LEU A O 1
ATOM 566 N N . TRP A 1 72 ? 2.168 -2.092 -9.976 1.00 94.56 72 TRP A N 1
ATOM 567 C CA . TRP A 1 72 ? 3.621 -2.325 -10.013 1.00 94.56 72 TRP A CA 1
ATOM 568 C C . TRP A 1 72 ? 4.044 -3.640 -10.678 1.00 94.56 72 TRP A C 1
ATOM 570 O O . TRP A 1 72 ? 5.207 -3.803 -11.045 1.00 94.56 72 TRP A O 1
ATOM 580 N N . GLY A 1 73 ? 3.110 -4.563 -10.872 1.00 94.12 73 GLY A N 1
ATOM 581 C CA . GLY A 1 73 ? 3.308 -5.871 -11.475 1.00 94.12 73 GLY A CA 1
ATOM 582 C C . GLY A 1 73 ? 3.641 -5.804 -12.962 1.00 94.12 73 GLY A C 1
ATOM 583 O O . GLY A 1 73 ? 3.721 -4.733 -13.577 1.00 94.12 73 GLY A O 1
ATOM 584 N N . THR A 1 74 ? 3.842 -6.982 -13.549 1.00 91.44 74 THR A N 1
ATOM 585 C CA . THR A 1 74 ? 4.153 -7.112 -14.979 1.00 91.44 74 THR A CA 1
ATOM 586 C C . THR A 1 74 ? 3.032 -6.479 -15.805 1.00 91.44 74 THR A C 1
ATOM 588 O O . THR A 1 74 ? 1.858 -6.642 -15.493 1.00 91.44 74 THR A O 1
ATOM 591 N N . ASP A 1 75 ? 3.407 -5.710 -16.828 1.00 91.06 75 ASP A N 1
ATOM 592 C CA . ASP A 1 75 ? 2.508 -4.930 -17.695 1.00 91.06 75 ASP A CA 1
ATOM 593 C C . ASP A 1 75 ? 1.790 -3.733 -17.042 1.00 91.06 75 ASP A C 1
ATOM 595 O O . ASP A 1 75 ? 1.055 -3.010 -17.722 1.00 91.06 75 ASP A O 1
ATOM 599 N N . SER A 1 76 ? 2.056 -3.436 -15.764 1.00 95.06 76 SER A N 1
ATOM 600 C CA . SER A 1 76 ? 1.597 -2.190 -15.142 1.00 95.06 76 SER A CA 1
ATOM 601 C C . SER A 1 76 ? 2.189 -0.965 -15.846 1.00 95.06 76 SER A C 1
ATOM 603 O O . SER A 1 76 ? 3.272 -1.002 -16.445 1.00 95.06 76 SER A O 1
ATOM 605 N N . LYS A 1 77 ? 1.508 0.181 -15.724 1.00 94.31 77 LYS A N 1
ATOM 606 C CA . LYS A 1 77 ? 2.026 1.457 -16.240 1.00 94.31 77 LYS A CA 1
ATOM 607 C C . LYS A 1 77 ? 3.408 1.776 -15.661 1.00 94.31 77 LYS A C 1
ATOM 609 O O . LYS A 1 77 ? 4.265 2.275 -16.387 1.00 94.31 77 LYS A O 1
ATOM 614 N N . TRP A 1 78 ? 3.621 1.481 -14.377 1.00 94.75 78 TRP A N 1
ATOM 615 C CA . TRP A 1 78 ? 4.918 1.647 -13.729 1.00 94.75 78 TRP A CA 1
ATOM 616 C C . TRP A 1 78 ? 5.976 0.754 -14.380 1.00 94.75 78 TRP A C 1
ATOM 618 O O . TRP A 1 78 ? 7.012 1.260 -14.804 1.00 94.75 78 TRP A O 1
ATOM 628 N N . PHE A 1 79 ? 5.694 -0.540 -14.548 1.00 94.62 79 PHE A N 1
ATOM 629 C CA . PHE A 1 79 ? 6.636 -1.495 -15.130 1.00 94.62 79 PHE A CA 1
ATOM 630 C C . PHE A 1 79 ? 7.038 -1.113 -16.558 1.00 94.62 79 PHE A C 1
ATOM 632 O O . PHE A 1 79 ? 8.226 -1.079 -16.889 1.00 94.62 79 PHE A O 1
ATOM 639 N N . LEU A 1 80 ? 6.056 -0.784 -17.405 1.00 95.12 80 LEU A N 1
ATOM 640 C CA . LEU A 1 80 ? 6.298 -0.389 -18.794 1.00 95.12 80 LEU A CA 1
ATOM 641 C C . LEU A 1 80 ? 7.135 0.891 -18.882 1.00 95.12 80 LEU A C 1
ATOM 643 O O . LEU A 1 80 ? 8.046 0.976 -19.709 1.00 95.12 80 LEU A O 1
ATOM 647 N N . GLU A 1 81 ? 6.863 1.863 -18.013 1.00 94.31 81 GLU A N 1
ATOM 648 C CA . GLU A 1 81 ? 7.614 3.114 -17.974 1.00 94.31 81 GLU A CA 1
ATOM 649 C C . GLU A 1 81 ? 9.042 2.904 -17.460 1.00 94.31 81 GLU A C 1
ATOM 651 O O . GLU A 1 81 ? 9.993 3.363 -18.091 1.00 94.31 81 GLU A O 1
ATOM 656 N N . MET A 1 82 ? 9.223 2.145 -16.378 1.00 94.00 82 MET A N 1
ATOM 657 C CA . MET A 1 82 ? 10.552 1.844 -15.843 1.00 94.00 82 MET A CA 1
ATOM 658 C C . MET A 1 82 ? 11.394 1.045 -16.837 1.00 94.00 82 MET A C 1
ATOM 660 O O . MET A 1 82 ? 12.560 1.371 -17.050 1.00 94.00 82 MET A O 1
ATOM 664 N N . LYS A 1 83 ? 10.797 0.066 -17.529 1.00 95.25 83 LYS A N 1
ATOM 665 C CA . LYS A 1 83 ? 11.456 -0.671 -18.614 1.00 95.25 83 LYS A CA 1
ATOM 666 C C . LYS A 1 83 ? 11.887 0.263 -19.746 1.00 95.25 83 LYS A C 1
ATOM 668 O O . LYS A 1 83 ? 13.000 0.138 -20.251 1.00 95.25 83 LYS A O 1
ATOM 673 N N . ARG A 1 84 ? 11.029 1.208 -20.147 1.00 96.00 84 ARG A N 1
ATOM 674 C CA . ARG A 1 84 ? 11.336 2.199 -21.193 1.00 96.00 84 ARG A CA 1
ATOM 675 C C . ARG A 1 84 ? 12.494 3.110 -20.787 1.00 96.00 84 ARG A C 1
ATOM 677 O O . ARG A 1 84 ? 13.397 3.327 -21.592 1.00 96.00 84 ARG A O 1
ATOM 684 N N . LEU A 1 85 ? 12.478 3.619 -19.555 1.00 95.56 85 LEU A N 1
ATOM 685 C CA . LEU A 1 85 ? 13.529 4.484 -19.009 1.00 95.56 85 LEU A CA 1
ATOM 686 C C . LEU A 1 85 ? 14.854 3.734 -18.818 1.00 95.56 85 LEU A C 1
ATOM 688 O O . LEU A 1 85 ? 15.920 4.321 -18.986 1.00 95.56 85 LEU A O 1
ATOM 692 N N . ASN A 1 86 ? 14.791 2.431 -18.545 1.00 95.75 86 ASN A N 1
ATOM 693 C CA . ASN A 1 86 ? 15.945 1.557 -18.358 1.00 95.75 86 ASN A CA 1
ATOM 694 C C . ASN A 1 86 ? 16.393 0.855 -19.659 1.00 95.75 86 ASN A C 1
ATOM 696 O O . ASN A 1 86 ? 16.815 -0.300 -19.653 1.00 95.75 86 ASN A O 1
ATOM 700 N N . GLY A 1 87 ? 16.257 1.519 -20.813 1.00 96.12 87 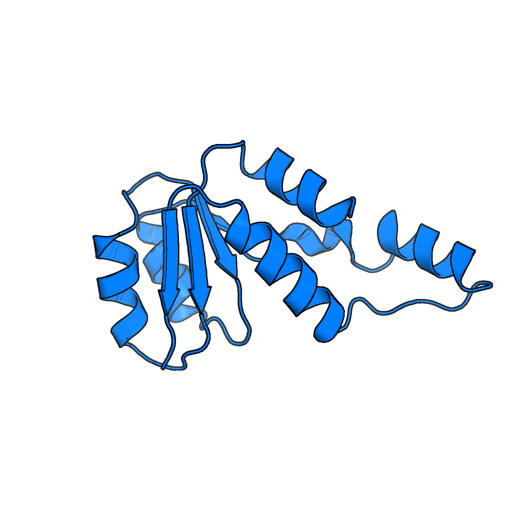GLY A N 1
ATOM 701 C CA . GLY A 1 87 ? 16.780 1.014 -22.091 1.00 96.12 87 GLY A CA 1
ATOM 702 C C . GLY A 1 87 ? 16.141 -0.291 -22.583 1.00 96.12 87 GLY A C 1
ATOM 703 O O . GLY A 1 87 ? 16.773 -1.055 -23.308 1.00 96.12 87 GLY A O 1
ATOM 704 N N . GLY A 1 88 ? 14.901 -0.572 -22.183 1.00 95.81 88 GLY A N 1
ATOM 705 C CA . GLY A 1 88 ? 14.184 -1.804 -22.512 1.00 95.81 88 GLY A CA 1
ATOM 706 C C . GLY A 1 88 ? 14.412 -2.952 -21.525 1.00 95.81 88 GLY A C 1
ATOM 707 O O . GLY A 1 88 ? 13.779 -4.000 -21.680 1.00 95.81 88 GLY A O 1
ATOM 708 N N . VAL A 1 89 ? 15.260 -2.770 -20.508 1.00 96.00 89 VAL A N 1
ATOM 709 C CA . VAL A 1 89 ? 15.527 -3.775 -19.473 1.00 96.00 89 VAL A CA 1
ATOM 710 C C . VAL A 1 89 ? 14.467 -3.673 -18.369 1.00 96.00 89 VAL A C 1
ATOM 712 O O . VAL A 1 89 ? 14.324 -2.604 -17.771 1.00 96.00 89 VAL A O 1
ATOM 715 N N . PRO A 1 90 ? 13.710 -4.749 -18.080 1.00 93.06 90 PRO A N 1
ATOM 716 C CA . PRO A 1 90 ? 12.737 -4.761 -16.990 1.00 93.06 90 PRO A CA 1
ATOM 717 C C . PRO A 1 90 ? 13.359 -4.367 -15.648 1.00 93.06 90 PRO A C 1
ATOM 719 O O . PRO A 1 90 ? 14.468 -4.792 -15.328 1.00 93.06 90 PRO A O 1
ATOM 722 N N . VAL A 1 91 ? 12.627 -3.574 -14.867 1.00 92.19 91 VAL A N 1
ATOM 723 C CA . VAL A 1 91 ? 12.974 -3.244 -13.481 1.00 92.19 91 VAL A CA 1
ATOM 724 C C . VAL A 1 91 ? 12.012 -4.003 -12.582 1.00 92.19 91 VAL A C 1
ATOM 726 O O . VAL A 1 91 ? 10.797 -3.907 -12.756 1.00 92.19 91 VAL A O 1
ATOM 729 N N . GLU A 1 92 ? 12.557 -4.790 -11.661 1.00 91.25 92 GLU A N 1
ATOM 730 C CA . GLU A 1 92 ? 11.764 -5.551 -10.703 1.00 91.25 92 GLU A CA 1
ATOM 731 C C . GLU A 1 92 ? 11.244 -4.636 -9.592 1.00 91.25 92 GLU A C 1
ATOM 733 O O . GLU A 1 92 ? 11.950 -3.745 -9.114 1.00 91.25 92 GLU A O 1
ATOM 738 N N . PHE A 1 93 ? 10.005 -4.869 -9.166 1.00 94.00 93 PHE A N 1
ATOM 739 C CA . PHE A 1 93 ? 9.465 -4.275 -7.950 1.00 94.00 93 PHE A CA 1
ATOM 740 C C . PHE A 1 93 ? 9.888 -5.126 -6.742 1.00 94.00 93 PHE A C 1
ATOM 742 O O . PHE A 1 93 ? 9.112 -5.905 -6.177 1.00 94.00 93 PHE A O 1
ATOM 749 N N . ASP A 1 94 ? 11.182 -5.032 -6.442 1.00 91.75 94 ASP A N 1
ATOM 750 C CA . ASP A 1 94 ? 11.887 -5.858 -5.467 1.00 91.75 94 ASP A CA 1
ATOM 751 C C . ASP A 1 94 ? 11.529 -5.514 -4.008 1.00 91.75 94 ASP A C 1
ATOM 753 O O . ASP A 1 94 ? 10.713 -4.637 -3.719 1.00 91.75 94 ASP A O 1
ATOM 757 N N . GLY A 1 95 ? 12.147 -6.220 -3.056 1.00 90.62 95 GLY A N 1
ATOM 758 C CA . GLY A 1 95 ? 11.913 -5.993 -1.626 1.00 90.62 95 GLY A CA 1
ATOM 759 C C . GLY A 1 95 ? 12.222 -4.562 -1.171 1.00 90.62 95 GLY A C 1
ATOM 760 O O . GLY A 1 95 ? 11.513 -4.031 -0.325 1.00 90.62 95 GLY A O 1
ATOM 761 N N . TYR A 1 96 ? 13.217 -3.906 -1.775 1.00 90.75 96 TYR A N 1
ATOM 762 C CA . TYR A 1 96 ? 13.541 -2.521 -1.442 1.00 90.75 96 TYR A CA 1
ATOM 763 C C . TYR A 1 96 ? 12.428 -1.569 -1.891 1.00 90.75 96 TYR A C 1
ATOM 765 O O . TYR A 1 96 ? 11.969 -0.735 -1.111 1.00 90.75 96 TYR A O 1
ATOM 773 N N . MET A 1 97 ? 11.950 -1.713 -3.130 1.00 92.12 97 MET A N 1
ATOM 774 C CA . MET A 1 97 ? 10.843 -0.903 -3.643 1.00 92.12 97 MET A CA 1
ATOM 775 C C . MET A 1 97 ? 9.552 -1.127 -2.852 1.00 92.12 97 MET A C 1
ATOM 777 O O . MET A 1 97 ? 8.817 -0.168 -2.595 1.00 92.12 97 MET A O 1
ATOM 781 N N . ARG A 1 98 ? 9.303 -2.369 -2.423 1.00 93.19 98 ARG A N 1
ATOM 782 C CA . ARG A 1 98 ? 8.186 -2.709 -1.537 1.00 93.19 98 ARG A CA 1
ATOM 783 C C . ARG A 1 98 ? 8.271 -1.966 -0.212 1.00 93.19 98 ARG A C 1
ATOM 785 O O . ARG A 1 98 ? 7.321 -1.268 0.126 1.00 93.19 98 ARG A O 1
ATOM 792 N N . ASP A 1 99 ? 9.411 -2.039 0.474 1.00 91.19 99 ASP A N 1
ATOM 793 C CA . ASP A 1 99 ? 9.623 -1.366 1.761 1.00 91.19 99 ASP A CA 1
ATOM 794 C C . ASP A 1 99 ? 9.451 0.157 1.649 1.00 91.19 99 ASP A C 1
ATOM 796 O O . ASP A 1 99 ? 8.864 0.790 2.531 1.00 91.19 99 ASP A O 1
ATOM 800 N N . VAL A 1 100 ? 9.924 0.761 0.552 1.00 93.12 100 VAL A N 1
ATOM 801 C CA . VAL A 1 100 ? 9.760 2.201 0.295 1.00 93.12 100 VAL A CA 1
ATOM 802 C C . VAL A 1 100 ? 8.283 2.568 0.135 1.00 93.12 100 VAL A C 1
ATOM 804 O O . VAL A 1 100 ? 7.818 3.504 0.791 1.00 93.12 100 VAL A O 1
ATOM 807 N N . VAL A 1 101 ? 7.527 1.837 -0.694 1.00 94.69 101 VAL A N 1
ATOM 808 C CA . VAL A 1 101 ? 6.088 2.096 -0.877 1.00 94.69 101 VAL A CA 1
ATOM 809 C C . VAL A 1 101 ? 5.322 1.860 0.421 1.00 94.69 101 VAL A C 1
ATOM 811 O O . VAL A 1 101 ? 4.559 2.734 0.833 1.00 94.69 101 VAL A O 1
ATOM 814 N N . ASP A 1 102 ? 5.561 0.741 1.101 1.00 93.62 102 ASP A N 1
ATOM 815 C CA . ASP A 1 102 ? 4.914 0.411 2.371 1.00 93.62 102 ASP A CA 1
ATOM 816 C C . ASP A 1 102 ? 5.143 1.491 3.423 1.00 93.62 102 ASP A C 1
ATOM 818 O O . ASP A 1 102 ? 4.199 1.943 4.080 1.00 93.62 102 ASP A O 1
ATOM 822 N N . ARG A 1 103 ? 6.388 1.962 3.553 1.00 93.00 103 ARG A N 1
ATOM 823 C CA . ARG A 1 103 ? 6.732 3.029 4.490 1.00 93.00 103 ARG A CA 1
ATOM 824 C C . ARG A 1 103 ? 6.031 4.335 4.138 1.00 93.00 103 ARG A C 1
ATOM 826 O O . ARG A 1 103 ? 5.531 5.014 5.038 1.00 93.00 103 ARG A O 1
ATOM 833 N N . GLU A 1 104 ? 5.982 4.703 2.862 1.00 94.94 104 GLU A N 1
ATOM 834 C CA . GLU A 1 104 ? 5.298 5.919 2.423 1.00 94.94 104 GLU A CA 1
ATOM 835 C C . GLU A 1 104 ? 3.787 5.853 2.672 1.00 94.94 104 GLU A C 1
ATOM 837 O O . GLU A 1 104 ? 3.237 6.792 3.253 1.00 94.94 104 GLU A O 1
ATOM 842 N N . VAL A 1 105 ? 3.117 4.753 2.311 1.00 94.81 105 VAL A N 1
ATOM 843 C CA . VAL A 1 105 ? 1.674 4.578 2.555 1.00 94.81 105 VAL A CA 1
ATOM 844 C C . VAL A 1 105 ? 1.381 4.569 4.056 1.00 94.81 105 VAL A C 1
ATOM 846 O O . VAL A 1 105 ? 0.467 5.263 4.512 1.00 94.81 105 VAL A O 1
ATOM 849 N N . PHE A 1 106 ? 2.199 3.871 4.851 1.00 93.25 106 PHE A N 1
ATOM 850 C CA . P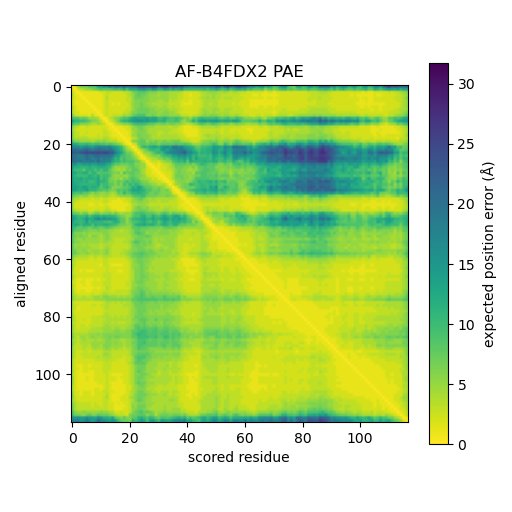HE A 1 106 ? 2.085 3.866 6.306 1.00 93.25 106 PHE A CA 1
ATOM 851 C C . PHE A 1 106 ? 2.101 5.286 6.886 1.00 93.25 106 PHE A C 1
ATOM 853 O O . PHE A 1 106 ? 1.225 5.646 7.676 1.00 93.25 106 PHE A O 1
ATOM 860 N N . LEU A 1 107 ? 3.045 6.131 6.464 1.00 93.25 107 LEU A N 1
ATOM 861 C CA . LEU A 1 107 ? 3.185 7.493 6.988 1.00 93.25 107 LEU A CA 1
ATOM 862 C C . LEU A 1 107 ? 1.973 8.396 6.687 1.00 93.25 107 LEU A C 1
ATOM 864 O O . LEU A 1 107 ? 1.745 9.378 7.405 1.00 93.25 107 LEU A O 1
ATOM 868 N N . LYS A 1 108 ? 1.178 8.055 5.667 1.00 93.62 108 LYS A N 1
ATOM 869 C CA . LYS A 1 108 ? -0.011 8.804 5.235 1.00 93.62 108 LYS A CA 1
ATOM 870 C C . LYS A 1 108 ? -1.291 8.428 5.988 1.00 93.62 108 LYS A C 1
ATOM 872 O O . LYS A 1 108 ? -2.245 9.201 5.935 1.00 93.62 108 LYS A O 1
ATOM 877 N N . GLY A 1 109 ? -1.306 7.313 6.722 1.00 91.88 109 GLY A N 1
ATOM 878 C CA . GLY A 1 109 ? -2.451 6.918 7.549 1.00 91.88 109 GLY A CA 1
ATOM 879 C C . GLY A 1 109 ? -2.739 7.926 8.667 1.00 91.88 109 GLY A C 1
ATOM 880 O O . GLY A 1 109 ? -1.819 8.538 9.226 1.00 91.88 109 GLY A O 1
ATOM 881 N N . LYS A 1 110 ? -4.017 8.115 9.021 1.00 90.81 110 LYS A N 1
ATOM 882 C CA . LYS A 1 110 ? -4.428 9.058 10.076 1.00 90.81 110 LYS A CA 1
ATOM 883 C C . LYS A 1 110 ? -3.904 8.624 11.438 1.00 90.81 110 LYS A C 1
ATOM 885 O O . LYS A 1 110 ? -3.117 9.348 12.052 1.00 90.81 110 LYS A O 1
ATOM 890 N N . LYS A 1 111 ? -4.302 7.432 11.888 1.00 89.94 111 LYS A N 1
ATOM 891 C CA . LYS A 1 111 ? -3.645 6.744 13.001 1.00 89.94 111 LYS A CA 1
ATOM 892 C C . LYS A 1 111 ? -2.554 5.841 12.450 1.00 89.94 111 LYS A C 1
ATOM 894 O O . LYS A 1 111 ? -2.762 5.177 11.443 1.00 89.94 111 LYS A O 1
ATOM 899 N N . LYS A 1 112 ? -1.411 5.837 13.126 1.00 90.50 112 LYS A N 1
ATOM 900 C CA . LYS A 1 112 ? -0.233 5.044 12.780 1.00 90.50 112 LYS A CA 1
ATOM 901 C C . LYS A 1 112 ? 0.123 4.176 13.970 1.00 90.50 112 LYS A C 1
ATOM 903 O O . LYS A 1 112 ? 0.340 4.706 15.059 1.00 90.50 112 LYS A O 1
ATOM 908 N N . VAL A 1 113 ? 0.175 2.871 13.759 1.00 86.81 113 VAL A N 1
ATOM 909 C CA . VAL A 1 113 ? 0.589 1.907 14.777 1.00 86.81 113 VAL A CA 1
ATOM 910 C C . VAL A 1 113 ? 1.853 1.227 14.294 1.00 86.81 113 VAL A C 1
ATOM 912 O O . VAL A 1 113 ? 1.819 0.453 13.344 1.00 86.81 113 VAL A O 1
ATOM 915 N N . GLU A 1 114 ? 2.972 1.517 14.944 1.00 83.88 114 GLU A N 1
ATOM 916 C CA . GLU A 1 114 ? 4.182 0.725 14.757 1.00 83.88 114 GLU A CA 1
ATOM 917 C C . GLU A 1 114 ? 4.169 -0.412 15.769 1.00 83.88 114 GLU A C 1
ATOM 919 O O . GLU A 1 114 ? 4.117 -0.184 16.984 1.00 83.88 114 GLU A O 1
ATOM 924 N N . VAL A 1 115 ? 4.218 -1.643 15.269 1.00 74.31 115 VAL A N 1
ATOM 925 C CA . VAL A 1 115 ? 4.460 -2.806 16.113 1.00 74.31 115 VAL A CA 1
ATOM 926 C C . VAL A 1 115 ? 5.874 -3.288 15.851 1.00 74.31 115 VAL A C 1
ATOM 928 O O . VAL A 1 115 ? 6.135 -4.131 14.992 1.00 74.31 115 VAL A O 1
ATOM 931 N N . LEU A 1 116 ? 6.779 -2.661 16.595 1.00 66.62 116 LEU A N 1
ATOM 932 C CA . LEU A 1 116 ? 8.186 -3.013 16.675 1.00 66.62 116 LEU A CA 1
ATOM 933 C C . LEU A 1 116 ? 8.383 -4.019 17.808 1.00 66.62 116 LEU A C 1
ATOM 935 O O . LEU A 1 116 ? 7.635 -4.015 18.792 1.00 66.62 116 LEU A O 1
ATOM 939 N N . ARG A 1 117 ? 9.370 -4.886 17.621 1.00 56.94 117 ARG A N 1
ATOM 940 C CA . ARG A 1 117 ? 9.784 -5.887 18.599 1.00 56.94 117 ARG A CA 1
ATOM 941 C C . ARG A 1 117 ? 10.495 -5.261 19.796 1.00 56.94 117 ARG A C 1
ATOM 943 O O . ARG A 1 117 ? 11.199 -4.247 19.594 1.00 56.94 117 ARG A O 1
#